Protein AF-A0A9E1MQP0-F1 (afdb_monomer_lite)

Foldseek 3Di:
DAFAKKKKWKDWPDQKIWIWIKGADPFAIKIWTWIWHWDQDPVVRGTDIDTGTPFIDDDGNVLRVVVVVLCVVQVLVVQAPAEEEDPVDPRQIKMWMWTQGPVRDIGIHIYGVGGPPCVVVSVVVSCCSGPPDAADDPPDPDHDDPDPDPPVCVVFKDWDDDPPDIDMDGDD

pLDDT: mean 85.87, std 15.91, range [37.53, 98.62]

Sequence (172 aa):
MDFKSFKLVQTDMTAQHRVYEGYKTENGVHLEYYISTEMWDDKTSGNVECRNVVRAIDADESVFQKLCAVFGNYKIAEWAGFRGHDSQALDGTGMSFEVVLTDGTEIDARGTNSFPKNYSSFAQELCKLITTEKISSVRFSEGTYEITLPESWVGTVTASFSENQVAFYVDK

Secondary structure (DSSP, 8-state):
--EEEEEEEEE-SSSEEEEEEEEE-SSEEEEEEEEEEEEEETTTTEEEEEEEEEEEEEEEHHHHHHHHHHHHHTTGGGGTTEEEE-SS--S--EEEEEEEETTS-EEEEEEES---TTHHHHHHHHHHHHH------SS-SSSS------GGGTTTEEEEEETTEEEEEE--

Structure (mmCIF, N/CA/C/O backbone):
data_AF-A0A9E1MQP0-F1
#
_entry.id   AF-A0A9E1MQP0-F1
#
loop_
_atom_site.group_PDB
_atom_site.id
_atom_site.type_symbol
_atom_site.label_atom_id
_atom_site.label_alt_id
_atom_site.label_comp_id
_atom_site.label_asym_id
_atom_site.label_entity_id
_atom_site.label_seq_id
_atom_site.pdbx_PDB_ins_code
_atom_site.Cartn_x
_atom_site.Cartn_y
_atom_site.Cartn_z
_atom_site.occupancy
_atom_site.B_iso_or_equiv
_atom_site.auth_seq_id
_atom_site.auth_comp_id
_atom_site.auth_asym_id
_atom_site.auth_atom_id
_atom_site.pdbx_PDB_model_num
ATOM 1 N N . MET A 1 1 ? -8.023 0.491 -14.308 1.00 88.44 1 MET A N 1
ATOM 2 C CA . MET A 1 1 ? -6.994 -0.465 -14.763 1.00 88.44 1 MET A CA 1
ATOM 3 C C . MET A 1 1 ? -7.092 -1.636 -13.825 1.00 88.44 1 MET A C 1
ATOM 5 O O . MET A 1 1 ? -6.715 -1.495 -12.669 1.00 88.44 1 MET A O 1
ATOM 9 N N . ASP A 1 2 ? -7.696 -2.719 -14.292 1.00 93.62 2 ASP A N 1
ATOM 10 C CA . ASP A 1 2 ? -8.097 -3.812 -13.412 1.00 93.62 2 ASP A CA 1
ATOM 11 C C . ASP A 1 2 ? -6.938 -4.785 -13.227 1.00 93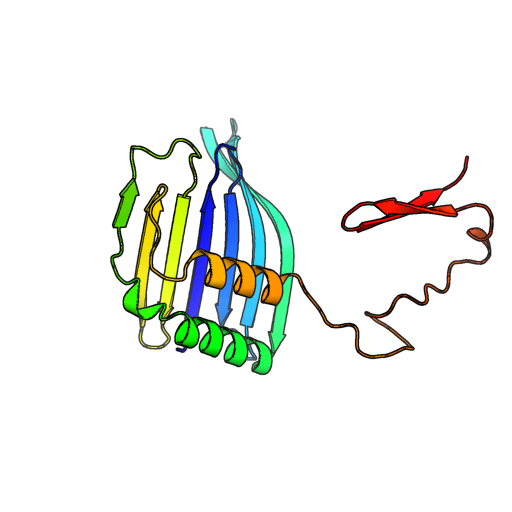.62 2 ASP A C 1
ATOM 13 O O . ASP A 1 2 ? -6.262 -5.152 -14.190 1.00 93.62 2 ASP A O 1
ATOM 17 N N . PHE A 1 3 ? -6.724 -5.221 -11.989 1.00 96.81 3 PHE A N 1
ATOM 18 C CA . PHE A 1 3 ? -5.616 -6.097 -11.631 1.00 96.81 3 PHE A CA 1
ATOM 19 C C . PHE A 1 3 ? -6.082 -7.355 -10.888 1.00 96.81 3 PHE A C 1
ATOM 21 O O . PHE A 1 3 ? -7.165 -7.390 -10.305 1.00 96.81 3 PHE A O 1
ATOM 28 N N . LYS A 1 4 ? -5.251 -8.399 -10.938 1.00 98.00 4 LYS A N 1
ATOM 29 C CA . LYS A 1 4 ? -5.349 -9.617 -10.123 1.00 98.00 4 LYS A CA 1
ATOM 30 C C . LYS A 1 4 ? -4.579 -9.461 -8.825 1.00 98.00 4 LYS A C 1
ATOM 32 O O . LYS A 1 4 ? -5.131 -9.744 -7.772 1.00 98.00 4 LYS A O 1
ATOM 37 N N . SER A 1 5 ? -3.338 -8.994 -8.899 1.00 98.56 5 SER A N 1
ATOM 38 C CA . SER A 1 5 ? -2.505 -8.718 -7.730 1.00 98.56 5 SER A CA 1
ATOM 39 C C . SER A 1 5 ? -1.493 -7.615 -8.008 1.00 98.56 5 SER A C 1
ATOM 41 O O . SER A 1 5 ? -1.161 -7.351 -9.162 1.00 98.56 5 SER A O 1
ATOM 43 N N . PHE A 1 6 ? -1.008 -6.966 -6.955 1.00 98.62 6 PHE A N 1
ATOM 44 C CA . PHE A 1 6 ? 0.124 -6.051 -7.019 1.00 98.62 6 PHE A CA 1
ATOM 45 C C . PHE A 1 6 ? 0.987 -6.161 -5.763 1.00 98.62 6 PHE A C 1
ATOM 47 O O . PHE A 1 6 ? 0.519 -6.583 -4.703 1.00 98.62 6 PHE A O 1
ATOM 54 N N . LYS A 1 7 ? 2.235 -5.718 -5.886 1.00 98.62 7 LYS A N 1
ATOM 55 C CA . LYS A 1 7 ? 3.184 -5.559 -4.793 1.00 98.62 7 LYS A CA 1
ATOM 56 C C . LYS A 1 7 ? 4.057 -4.336 -5.042 1.00 98.62 7 LYS A C 1
ATOM 58 O O . LYS A 1 7 ? 4.686 -4.210 -6.087 1.00 98.62 7 LYS A O 1
ATOM 63 N N . LEU A 1 8 ? 4.093 -3.434 -4.072 1.00 98.56 8 LEU A N 1
ATOM 64 C CA . LEU A 1 8 ? 5.018 -2.314 -3.989 1.00 98.56 8 LEU A CA 1
ATOM 65 C C . LEU A 1 8 ? 5.943 -2.549 -2.799 1.00 98.56 8 LEU A C 1
ATOM 67 O O . LEU A 1 8 ? 5.475 -2.638 -1.667 1.00 98.56 8 LEU A O 1
ATOM 71 N N . VAL A 1 9 ? 7.246 -2.577 -3.039 1.00 97.81 9 VAL A N 1
ATOM 72 C CA . VAL A 1 9 ? 8.275 -2.589 -2.000 1.00 97.81 9 VAL A CA 1
ATOM 73 C C . VAL A 1 9 ? 9.006 -1.257 -2.051 1.00 97.81 9 VAL A C 1
ATOM 75 O O . VAL A 1 9 ? 9.488 -0.853 -3.107 1.00 97.81 9 VAL A O 1
ATOM 78 N N . GLN A 1 10 ? 9.091 -0.568 -0.917 1.00 96.44 10 GLN A N 1
ATOM 79 C CA . GLN A 1 10 ? 9.915 0.623 -0.748 1.00 96.44 10 GLN A CA 1
ATOM 80 C C . GLN A 1 10 ? 11.077 0.293 0.179 1.00 96.44 10 GLN A C 1
ATOM 82 O O . GLN A 1 10 ? 10.875 -0.232 1.278 1.00 96.44 10 GLN A O 1
ATOM 87 N N . THR A 1 11 ? 12.281 0.640 -0.252 1.00 92.94 11 THR A N 1
ATOM 88 C CA . THR A 1 11 ? 13.507 0.462 0.521 1.00 92.94 11 THR A CA 1
ATOM 89 C C . THR A 1 11 ? 14.084 1.825 0.877 1.00 92.94 11 THR A C 1
ATOM 91 O O . THR A 1 11 ? 13.948 2.790 0.122 1.00 92.94 11 THR A O 1
ATOM 94 N N . ASP A 1 12 ? 14.720 1.912 2.034 1.00 86.94 12 ASP A N 1
ATOM 95 C CA . ASP A 1 12 ? 15.526 3.055 2.450 1.00 86.94 12 ASP A CA 1
ATOM 96 C C . ASP A 1 12 ? 16.887 2.544 2.953 1.00 86.94 12 ASP A C 1
ATOM 98 O O . ASP A 1 12 ? 17.276 1.413 2.661 1.00 86.94 12 ASP A O 1
ATOM 102 N N . MET A 1 13 ? 17.634 3.363 3.694 1.00 81.69 13 MET A N 1
ATOM 103 C CA . MET A 1 13 ? 18.936 2.963 4.245 1.00 81.69 13 MET A CA 1
ATOM 104 C C . MET A 1 13 ? 18.856 1.917 5.369 1.00 81.69 13 MET A C 1
ATOM 106 O O . MET A 1 13 ? 19.893 1.492 5.882 1.00 81.69 13 MET A O 1
ATOM 110 N N . THR A 1 14 ? 17.660 1.533 5.810 1.00 82.44 14 THR A N 1
ATOM 111 C CA . THR A 1 14 ? 17.480 0.501 6.830 1.00 82.44 14 THR A CA 1
ATOM 112 C C . THR A 1 14 ? 17.369 -0.886 6.194 1.00 82.44 14 THR A C 1
ATOM 114 O O . THR A 1 14 ? 17.094 -1.037 5.008 1.00 82.44 14 THR A O 1
ATOM 117 N N . ALA A 1 15 ? 17.529 -1.934 7.005 1.00 84.12 15 ALA A N 1
ATOM 118 C CA . ALA A 1 15 ? 17.204 -3.303 6.590 1.00 84.12 15 ALA A CA 1
ATOM 119 C C . ALA A 1 15 ? 15.684 -3.545 6.465 1.00 84.12 15 ALA A C 1
ATOM 121 O O . ALA A 1 15 ? 15.257 -4.659 6.169 1.00 84.12 15 ALA A O 1
ATOM 122 N N . GLN A 1 16 ? 14.863 -2.526 6.744 1.00 89.50 16 GLN A N 1
ATOM 123 C CA . GLN A 1 16 ? 13.418 -2.625 6.681 1.00 89.50 16 GLN A CA 1
ATOM 124 C C . GLN A 1 16 ? 12.913 -2.254 5.291 1.00 89.50 16 GLN A C 1
ATOM 126 O O . GLN A 1 16 ? 13.395 -1.329 4.634 1.00 89.50 16 GLN A O 1
ATOM 131 N N . HIS A 1 17 ? 11.874 -2.953 4.861 1.00 93.69 17 HIS A N 1
ATOM 132 C CA . HIS A 1 17 ? 11.171 -2.663 3.626 1.00 93.69 17 HIS A CA 1
ATOM 133 C C . HIS A 1 17 ? 9.711 -2.382 3.941 1.00 93.69 17 HIS A C 1
ATOM 135 O O . HIS A 1 17 ? 9.055 -3.153 4.639 1.00 93.69 17 HIS A O 1
ATOM 141 N N . ARG A 1 18 ? 9.182 -1.273 3.428 1.00 95.25 18 ARG A N 1
ATOM 142 C CA . ARG A 1 18 ? 7.746 -0.985 3.503 1.00 95.25 18 ARG A CA 1
ATOM 143 C C . ARG A 1 18 ? 7.081 -1.669 2.327 1.00 95.25 18 ARG A C 1
ATOM 145 O O . ARG A 1 18 ? 7.384 -1.335 1.183 1.00 95.25 18 ARG A O 1
ATOM 152 N N . VAL A 1 19 ? 6.206 -2.623 2.608 1.00 97.69 19 VAL A N 1
ATOM 153 C CA . VAL A 1 19 ? 5.547 -3.424 1.583 1.00 97.69 19 VAL A CA 1
ATOM 154 C C . VAL A 1 19 ? 4.057 -3.144 1.595 1.00 97.69 19 VAL A C 1
ATOM 156 O O . VAL A 1 19 ? 3.413 -3.200 2.640 1.00 97.69 19 VAL A O 1
ATOM 159 N N . TYR A 1 20 ? 3.525 -2.858 0.414 1.00 98.19 20 TYR A N 1
ATOM 160 C CA . TYR A 1 20 ? 2.100 -2.759 0.149 1.00 98.19 20 TYR A CA 1
ATOM 161 C C . TYR A 1 20 ? 1.770 -3.821 -0.882 1.00 98.19 20 TYR A C 1
ATOM 163 O O . TYR A 1 20 ? 2.324 -3.798 -1.981 1.00 98.19 20 TYR A O 1
ATOM 171 N N . GLU A 1 21 ? 0.885 -4.745 -0.558 1.00 98.19 21 GLU A N 1
ATOM 172 C CA . GLU A 1 21 ? 0.458 -5.763 -1.510 1.00 98.19 21 GLU A CA 1
ATOM 173 C C . GLU A 1 21 ? -1.044 -5.955 -1.445 1.00 98.19 21 GLU A C 1
ATOM 175 O O . GLU A 1 21 ? -1.708 -5.589 -0.474 1.00 98.19 21 GLU A O 1
ATOM 180 N N . GLY A 1 22 ? -1.593 -6.495 -2.519 1.00 98.12 22 GLY A N 1
ATOM 181 C CA . GLY A 1 22 ? -3.009 -6.768 -2.565 1.00 98.12 22 GLY A CA 1
ATOM 182 C C . GLY A 1 22 ? -3.398 -7.612 -3.748 1.00 98.12 22 GLY A C 1
ATOM 183 O O . GLY A 1 22 ? -2.682 -7.686 -4.748 1.00 98.12 22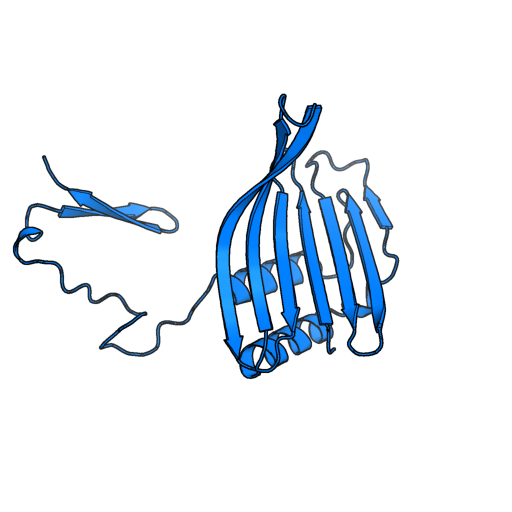 GLY A O 1
ATOM 184 N N . TYR A 1 23 ? -4.555 -8.245 -3.632 1.00 98.56 23 TYR A N 1
ATOM 185 C CA . TYR A 1 23 ? -5.113 -9.084 -4.676 1.00 98.56 23 TYR A CA 1
ATOM 186 C C . TYR A 1 23 ? -6.631 -8.979 -4.715 1.00 98.56 23 TYR A C 1
ATOM 188 O O . TYR A 1 23 ? -7.295 -8.745 -3.702 1.00 98.56 23 TYR A O 1
ATOM 196 N N . LYS A 1 24 ? -7.183 -9.127 -5.918 1.00 98.00 24 LYS A N 1
ATOM 197 C CA . LYS A 1 24 ? -8.624 -9.162 -6.135 1.00 98.00 24 LYS A CA 1
ATOM 198 C C . LYS A 1 24 ? -9.202 -10.417 -5.481 1.00 98.00 24 LYS A C 1
ATOM 200 O O . LYS A 1 24 ? -8.706 -11.519 -5.711 1.00 98.00 24 LYS A O 1
ATOM 205 N N . THR A 1 25 ? -10.260 -10.245 -4.699 1.00 97.44 25 THR A N 1
ATOM 206 C CA . THR A 1 25 ? -11.053 -11.341 -4.127 1.00 97.44 25 THR A CA 1
ATOM 207 C C . THR A 1 25 ? -12.353 -11.502 -4.916 1.00 97.44 25 THR A C 1
ATOM 209 O O . THR A 1 25 ? -12.631 -10.740 -5.842 1.00 97.44 25 THR A O 1
ATOM 212 N N . GLU A 1 26 ? -13.178 -12.490 -4.566 1.00 95.12 26 GLU A N 1
ATOM 213 C CA . GLU A 1 26 ? -14.492 -12.670 -5.204 1.00 95.12 26 GLU A CA 1
ATOM 214 C C . GLU A 1 26 ? -15.423 -11.462 -5.001 1.00 95.12 26 GLU A C 1
ATOM 216 O O . GLU A 1 26 ? -16.225 -11.158 -5.880 1.00 95.12 26 GLU A O 1
ATOM 221 N N . ASN A 1 27 ? -15.293 -10.760 -3.867 1.00 93.81 27 ASN A N 1
ATOM 222 C CA . ASN A 1 27 ? -16.216 -9.701 -3.438 1.00 93.81 27 ASN A CA 1
ATOM 223 C C . ASN A 1 27 ? -15.569 -8.304 -3.351 1.00 93.81 27 ASN A C 1
ATOM 225 O O . ASN A 1 27 ? -16.212 -7.359 -2.886 1.00 93.81 27 ASN A O 1
ATOM 229 N N . GLY A 1 28 ? -14.306 -8.166 -3.762 1.00 97.00 28 GLY A N 1
ATOM 230 C CA . GLY A 1 28 ? -13.577 -6.902 -3.706 1.00 97.00 28 GLY A CA 1
ATOM 231 C C . GLY A 1 28 ? -12.065 -7.086 -3.752 1.00 97.00 28 GLY A C 1
ATOM 232 O O . GLY A 1 28 ? -11.518 -7.586 -4.737 1.00 97.00 28 GLY A O 1
ATOM 233 N N . VAL A 1 29 ? -11.365 -6.647 -2.705 1.00 98.06 29 VAL A N 1
ATOM 234 C CA . VAL A 1 29 ? -9.898 -6.639 -2.659 1.00 98.06 29 VAL A CA 1
ATOM 235 C C . VAL A 1 29 ? -9.366 -6.897 -1.257 1.00 98.06 29 VAL A C 1
ATOM 237 O O . VAL A 1 29 ? -9.852 -6.330 -0.282 1.00 98.06 29 VAL A O 1
ATOM 240 N N . HIS A 1 30 ? -8.327 -7.718 -1.179 1.00 97.94 30 HIS A N 1
ATOM 241 C CA . HIS A 1 30 ? -7.499 -7.838 0.008 1.00 97.94 30 HIS A CA 1
ATOM 242 C C . HIS A 1 30 ? -6.307 -6.889 -0.117 1.00 97.94 30 HIS A C 1
ATOM 244 O O . HIS A 1 30 ? -5.650 -6.871 -1.164 1.00 97.94 30 HIS A O 1
ATOM 250 N N . LEU A 1 31 ? -6.028 -6.101 0.920 1.00 96.06 31 LEU A N 1
ATOM 251 C CA . LEU A 1 31 ? -4.910 -5.158 0.955 1.00 96.06 31 LEU A CA 1
ATOM 252 C C . LEU A 1 31 ? -4.130 -5.292 2.256 1.00 96.06 31 LEU A C 1
ATOM 254 O O . LEU A 1 31 ? -4.710 -5.225 3.339 1.00 96.06 31 LEU A O 1
ATOM 258 N N . GLU A 1 32 ? -2.809 -5.360 2.139 1.00 94.62 32 GLU A N 1
ATOM 259 C CA . GLU A 1 32 ? -1.891 -5.340 3.268 1.00 94.62 32 GLU A CA 1
ATOM 260 C C . GLU A 1 32 ? -0.878 -4.205 3.146 1.00 94.62 32 GLU A C 1
ATOM 262 O O . GLU A 1 32 ? -0.351 -3.911 2.072 1.00 94.62 32 GLU A O 1
ATOM 267 N N . TYR A 1 33 ? -0.565 -3.608 4.291 1.00 92.88 33 TYR A N 1
ATOM 268 C CA . TYR A 1 33 ? 0.620 -2.795 4.504 1.00 92.88 33 TYR A CA 1
ATOM 269 C C . TYR A 1 33 ? 1.407 -3.379 5.675 1.00 92.88 33 TYR A C 1
ATOM 271 O O . TYR A 1 33 ? 0.885 -3.520 6.786 1.00 92.88 33 TYR A O 1
ATOM 279 N N . TYR A 1 34 ? 2.671 -3.714 5.438 1.00 90.38 34 TYR A N 1
ATOM 280 C CA . TYR A 1 34 ? 3.540 -4.307 6.443 1.00 90.38 34 TYR A CA 1
ATOM 281 C C . TYR A 1 34 ? 4.986 -3.830 6.305 1.00 90.38 34 TYR A C 1
ATOM 283 O O . TYR A 1 34 ? 5.426 -3.373 5.249 1.00 90.38 34 TYR A O 1
ATOM 291 N N . ILE A 1 35 ? 5.731 -3.930 7.403 1.00 92.56 35 ILE A N 1
ATOM 292 C CA . ILE A 1 35 ? 7.176 -3.708 7.422 1.00 92.56 35 ILE A CA 1
ATOM 293 C C . ILE A 1 35 ? 7.846 -5.079 7.384 1.00 92.56 35 ILE A C 1
ATOM 295 O O . ILE A 1 35 ? 7.601 -5.916 8.250 1.00 92.56 35 ILE A O 1
ATOM 299 N N . SER A 1 36 ? 8.659 -5.310 6.364 1.00 93.19 36 SER A N 1
ATOM 300 C CA . SER A 1 36 ? 9.429 -6.532 6.161 1.00 93.19 36 SER A CA 1
ATOM 301 C C . SER A 1 36 ? 10.877 -6.332 6.593 1.00 93.19 36 SER A C 1
ATOM 303 O O . SER A 1 36 ? 11.421 -5.234 6.474 1.00 93.19 36 SER A O 1
ATOM 305 N N . THR A 1 37 ? 11.517 -7.369 7.113 1.00 91.25 37 THR A N 1
ATOM 306 C CA . THR A 1 37 ? 12.965 -7.410 7.353 1.00 91.25 37 THR A CA 1
ATOM 307 C C . THR A 1 37 ? 13.456 -8.817 7.063 1.00 91.25 37 THR A C 1
ATOM 309 O O . THR A 1 37 ? 12.858 -9.784 7.533 1.00 91.25 37 THR A O 1
ATOM 312 N N . GLU A 1 38 ? 14.546 -8.945 6.314 1.00 88.50 38 GLU A N 1
ATOM 313 C CA . GLU A 1 38 ? 15.219 -10.231 6.148 1.00 88.50 38 GLU A CA 1
ATOM 314 C C . GLU A 1 38 ? 16.160 -10.480 7.324 1.00 88.50 38 GLU A C 1
ATOM 316 O O . GLU A 1 38 ? 17.038 -9.670 7.624 1.00 88.50 38 GLU A O 1
ATOM 321 N N . MET A 1 39 ? 15.971 -11.610 7.997 1.00 85.81 39 MET A N 1
ATOM 322 C CA . MET A 1 39 ? 16.781 -12.022 9.138 1.00 85.81 39 MET A CA 1
ATOM 323 C C . MET A 1 39 ? 17.377 -13.391 8.842 1.00 85.81 39 MET A C 1
ATOM 325 O O . MET A 1 39 ? 16.684 -14.276 8.345 1.00 85.81 39 MET A O 1
ATOM 329 N N . TRP A 1 40 ? 18.652 -13.583 9.161 1.00 85.12 40 TRP A N 1
ATOM 330 C CA . TRP A 1 40 ? 19.267 -14.903 9.082 1.00 85.12 40 TRP A CA 1
ATOM 331 C C . TRP A 1 40 ? 18.634 -15.843 10.118 1.00 85.12 40 TRP A C 1
ATOM 333 O O . TRP A 1 40 ? 18.584 -15.510 11.304 1.00 85.12 40 TRP A O 1
ATOM 343 N N . ASP A 1 41 ? 18.171 -17.013 9.681 1.00 87.19 41 ASP A N 1
ATOM 344 C CA . ASP A 1 41 ? 17.699 -18.092 10.550 1.00 87.19 41 ASP A CA 1
ATOM 345 C C . ASP A 1 41 ? 18.685 -19.264 10.494 1.00 87.19 41 ASP A C 1
ATOM 347 O O . ASP A 1 41 ? 18.859 -19.923 9.464 1.00 87.19 41 ASP A O 1
ATOM 351 N N . ASP A 1 42 ? 19.315 -19.550 11.634 1.00 87.19 42 ASP A N 1
ATOM 352 C CA . ASP A 1 42 ? 20.277 -20.641 11.789 1.00 87.19 42 ASP A CA 1
ATOM 353 C C . ASP A 1 42 ? 19.657 -22.024 11.533 1.00 87.19 42 ASP A C 1
ATOM 355 O O . ASP A 1 42 ? 20.356 -22.947 11.110 1.00 87.19 42 ASP A O 1
ATOM 359 N N . LYS A 1 43 ? 18.344 -22.189 11.745 1.00 88.19 43 LYS A N 1
ATOM 360 C CA . LYS A 1 43 ? 17.650 -23.468 11.533 1.00 88.19 43 LYS A CA 1
ATOM 361 C C . LYS A 1 43 ? 17.481 -23.783 10.058 1.00 88.19 43 LYS A C 1
ATOM 363 O O . LYS A 1 43 ? 17.638 -24.935 9.661 1.00 88.19 43 LYS A O 1
ATOM 368 N N . THR A 1 44 ? 17.145 -22.776 9.260 1.00 86.75 44 THR A N 1
ATOM 369 C CA . THR A 1 44 ? 17.018 -22.915 7.806 1.00 86.75 44 THR A CA 1
ATOM 370 C C . THR A 1 44 ? 18.330 -22.619 7.084 1.00 86.75 44 THR A C 1
ATOM 372 O O . THR A 1 44 ? 18.414 -22.871 5.886 1.00 86.75 44 THR A O 1
ATOM 375 N N . SER A 1 45 ? 19.350 -22.121 7.800 1.00 85.12 45 SER A N 1
ATOM 376 C CA . SER A 1 45 ? 20.629 -21.657 7.246 1.00 85.12 45 SER A CA 1
ATOM 377 C C . SER A 1 45 ? 20.419 -20.714 6.055 1.00 85.12 45 SER A C 1
ATOM 379 O O . SER A 1 45 ? 21.003 -20.894 4.985 1.00 85.12 45 SER A O 1
ATOM 381 N N . GLY A 1 46 ? 19.530 -19.736 6.231 1.00 85.94 46 GLY A N 1
ATOM 382 C CA . GLY A 1 46 ? 19.142 -18.801 5.180 1.00 85.94 46 GLY A CA 1
ATOM 383 C C . GLY A 1 46 ? 18.367 -17.606 5.718 1.00 85.94 46 GLY A C 1
ATOM 384 O O . GLY A 1 46 ? 17.948 -17.599 6.875 1.00 85.94 46 GLY A O 1
ATOM 385 N N . ASN A 1 47 ? 18.172 -16.597 4.871 1.00 84.62 47 ASN A N 1
ATOM 386 C CA . ASN A 1 47 ? 17.351 -15.442 5.218 1.00 84.62 47 ASN A CA 1
ATOM 387 C C . ASN A 1 47 ? 15.869 -15.831 5.232 1.00 84.62 47 ASN A C 1
ATOM 389 O O . ASN A 1 47 ? 15.361 -16.414 4.273 1.00 84.62 47 ASN A O 1
ATOM 393 N N . VAL A 1 48 ? 15.181 -15.471 6.308 1.00 86.88 48 VAL A N 1
ATOM 394 C CA . VAL A 1 48 ? 13.738 -15.617 6.477 1.00 86.88 48 VAL A CA 1
ATOM 395 C C . VAL A 1 48 ? 13.124 -14.228 6.600 1.00 86.88 48 VAL A C 1
ATOM 397 O O . VAL A 1 48 ? 13.618 -13.370 7.336 1.00 86.88 48 VAL A O 1
ATOM 400 N N . GLU A 1 49 ? 12.034 -14.006 5.869 1.00 88.69 49 GLU A N 1
ATOM 401 C CA . GLU A 1 49 ? 11.267 -12.768 5.956 1.00 88.69 49 GLU A CA 1
ATOM 402 C C . GLU A 1 49 ? 10.526 -12.698 7.298 1.00 88.69 49 GLU A C 1
ATOM 404 O O . GLU A 1 49 ? 9.714 -13.562 7.634 1.00 88.69 49 GLU A O 1
ATOM 409 N N . CYS A 1 50 ? 10.768 -11.630 8.051 1.00 87.19 50 CYS A N 1
ATOM 410 C CA . CYS A 1 50 ? 9.988 -11.263 9.223 1.00 87.19 50 CYS A CA 1
ATOM 411 C C . CYS A 1 50 ? 9.020 -10.134 8.843 1.00 87.19 50 CYS A C 1
ATOM 413 O O . CYS A 1 50 ? 9.451 -9.023 8.534 1.00 87.19 50 CYS A O 1
ATOM 415 N N . ARG A 1 51 ? 7.709 -10.413 8.873 1.00 92.38 51 ARG A N 1
ATOM 416 C CA . ARG A 1 51 ? 6.646 -9.452 8.532 1.00 92.38 51 ARG A CA 1
ATOM 417 C C . ARG A 1 51 ? 6.010 -8.870 9.794 1.00 92.38 51 ARG A C 1
ATOM 419 O O . ARG A 1 51 ? 5.433 -9.601 10.592 1.00 92.38 51 ARG A O 1
ATOM 426 N N . ASN A 1 52 ? 6.052 -7.550 9.939 1.00 87.94 52 ASN A N 1
ATOM 427 C CA . ASN A 1 52 ? 5.264 -6.803 10.915 1.00 87.94 52 ASN A CA 1
ATOM 428 C C . ASN A 1 52 ? 4.075 -6.145 10.202 1.00 87.94 52 ASN A C 1
ATOM 430 O O . ASN A 1 52 ? 4.225 -5.086 9.586 1.00 87.94 52 ASN A O 1
ATOM 434 N N . VAL A 1 53 ? 2.914 -6.803 10.235 1.00 85.56 53 VAL A N 1
ATOM 435 C CA . VAL A 1 53 ? 1.694 -6.315 9.576 1.00 85.56 53 VAL A CA 1
ATOM 436 C C . VAL A 1 53 ? 1.183 -5.077 10.303 1.00 85.56 53 VAL A C 1
ATOM 438 O O . VAL A 1 53 ? 0.774 -5.146 11.458 1.00 85.56 53 VAL A O 1
ATOM 441 N N . VAL A 1 54 ? 1.199 -3.939 9.608 1.00 84.50 54 VAL A N 1
ATOM 442 C CA . VAL A 1 54 ? 0.684 -2.668 10.130 1.00 84.50 54 VAL A CA 1
ATOM 443 C C . VAL A 1 54 ? -0.828 -2.616 9.956 1.00 84.50 54 VAL A C 1
ATOM 445 O O . VAL A 1 54 ? -1.542 -2.181 10.857 1.00 84.50 54 VAL A O 1
ATOM 448 N N . ARG A 1 55 ? -1.326 -3.058 8.797 1.00 84.19 55 ARG A N 1
ATOM 449 C CA . ARG A 1 55 ? -2.757 -3.164 8.518 1.00 84.19 55 ARG A CA 1
ATOM 450 C C . ARG A 1 55 ? -3.022 -4.198 7.431 1.00 84.19 55 ARG A C 1
ATOM 452 O O . ARG A 1 55 ? -2.309 -4.227 6.434 1.00 84.19 55 ARG A O 1
ATOM 459 N N . ALA A 1 56 ? -4.078 -4.980 7.616 1.00 88.06 56 ALA A N 1
ATOM 460 C CA . ALA A 1 56 ? -4.656 -5.857 6.606 1.00 88.06 56 ALA A CA 1
ATOM 461 C C . ALA A 1 56 ? -6.166 -5.603 6.562 1.00 88.06 56 ALA A C 1
ATOM 463 O O . ALA A 1 56 ? -6.791 -5.475 7.618 1.00 88.06 56 ALA A O 1
ATOM 464 N N . ILE A 1 57 ? -6.737 -5.473 5.367 1.00 87.31 57 ILE A N 1
ATOM 465 C CA . ILE A 1 57 ? -8.172 -5.250 5.176 1.00 87.31 57 ILE A CA 1
ATOM 466 C C . ILE A 1 57 ? -8.709 -6.112 4.038 1.00 87.31 57 ILE A C 1
ATOM 468 O O . ILE A 1 57 ? -8.122 -6.169 2.958 1.00 87.31 57 ILE A O 1
ATOM 472 N N . ASP A 1 58 ? -9.868 -6.719 4.278 1.00 92.25 58 ASP A N 1
ATOM 473 C CA . ASP A 1 58 ? -10.732 -7.270 3.240 1.00 92.25 58 ASP A CA 1
ATOM 474 C C . ASP A 1 58 ? -11.802 -6.230 2.932 1.00 92.25 58 ASP A C 1
ATOM 476 O O . ASP A 1 58 ? -12.728 -6.006 3.715 1.00 92.25 58 ASP A O 1
ATOM 480 N N . ALA A 1 59 ? -11.631 -5.538 1.813 1.00 89.56 59 ALA A N 1
ATOM 481 C CA . ALA A 1 59 ? -12.493 -4.445 1.413 1.00 89.56 59 ALA A CA 1
ATOM 482 C C . ALA A 1 59 ? -13.404 -4.849 0.253 1.00 89.56 59 ALA A C 1
ATOM 484 O O . ALA A 1 59 ? -13.093 -5.741 -0.541 1.00 89.56 59 ALA A O 1
ATOM 485 N N . ASP A 1 60 ? -14.541 -4.169 0.152 1.00 94.19 60 ASP A N 1
ATOM 486 C CA . ASP A 1 60 ? -15.529 -4.431 -0.886 1.00 94.19 60 ASP A CA 1
ATOM 487 C C . ASP A 1 60 ? -15.086 -3.945 -2.281 1.00 94.19 60 ASP A C 1
ATOM 489 O O . ASP A 1 60 ? -14.066 -3.270 -2.474 1.00 94.19 60 ASP A O 1
ATOM 493 N N . GLU A 1 61 ? -15.903 -4.272 -3.281 1.00 96.75 61 GLU A N 1
ATOM 494 C CA . GLU A 1 61 ? -15.704 -3.856 -4.670 1.00 96.75 61 GLU A CA 1
ATOM 495 C C . GLU A 1 61 ? -15.561 -2.329 -4.820 1.00 96.75 61 GLU A C 1
ATOM 497 O O . GLU A 1 61 ? -14.852 -1.861 -5.709 1.00 96.75 61 GLU A O 1
ATOM 502 N N . SER A 1 62 ? -16.157 -1.516 -3.939 1.00 94.81 62 SER A N 1
ATOM 503 C CA . SER A 1 62 ? -16.022 -0.057 -4.019 1.00 94.81 62 SER A CA 1
ATOM 504 C C . SER A 1 62 ? -14.584 0.402 -3.757 1.00 94.81 62 SER A C 1
ATOM 506 O O . SER A 1 62 ? -14.111 1.352 -4.388 1.00 94.81 62 SER A O 1
ATOM 508 N N . VAL A 1 63 ? -13.863 -0.278 -2.861 1.00 93.75 63 VAL A N 1
ATOM 509 C CA . VAL A 1 63 ? -12.442 -0.016 -2.594 1.00 93.75 63 VAL A CA 1
ATOM 510 C C . VAL A 1 63 ? -11.572 -0.558 -3.723 1.00 93.75 63 VAL A C 1
ATOM 512 O O . VAL A 1 63 ? -10.657 0.143 -4.159 1.00 93.75 63 VAL A O 1
ATOM 515 N N . PHE A 1 64 ? -11.898 -1.731 -4.273 1.00 97.31 64 PHE A N 1
ATOM 516 C CA . PHE A 1 64 ? -11.210 -2.261 -5.455 1.00 97.31 64 PHE A CA 1
ATOM 517 C C . PHE A 1 64 ? -11.289 -1.292 -6.646 1.00 97.31 64 PHE A C 1
ATOM 519 O O . PHE A 1 64 ? -10.267 -0.967 -7.254 1.00 97.31 64 PHE A O 1
ATOM 526 N N . GLN A 1 65 ? -12.478 -0.760 -6.943 1.00 97.44 65 GLN A N 1
ATOM 527 C CA . GLN A 1 65 ? -12.680 0.193 -8.038 1.00 97.44 65 GLN A CA 1
ATOM 528 C C . GLN A 1 65 ? -11.925 1.509 -7.805 1.00 97.44 65 GLN A C 1
ATOM 530 O O . GLN A 1 65 ? -11.316 2.045 -8.734 1.00 97.44 65 GLN A O 1
ATOM 535 N N . LYS A 1 66 ? -11.886 2.008 -6.560 1.00 96.25 66 LYS A N 1
ATOM 536 C CA . LYS A 1 66 ? -11.049 3.165 -6.195 1.00 96.25 66 LYS A CA 1
ATOM 537 C C . LYS A 1 66 ? -9.575 2.885 -6.470 1.00 96.25 66 LYS A C 1
ATOM 539 O O . LYS A 1 66 ? -8.923 3.704 -7.108 1.00 96.25 66 LYS A O 1
ATOM 544 N N . LEU A 1 67 ? -9.058 1.730 -6.059 1.00 97.25 67 LEU A N 1
ATOM 545 C CA . LEU A 1 67 ? -7.663 1.359 -6.295 1.00 97.25 67 LEU A CA 1
ATOM 546 C C . LEU A 1 67 ? -7.344 1.205 -7.795 1.00 97.25 67 LEU A C 1
ATOM 548 O O . LEU A 1 67 ? -6.321 1.701 -8.267 1.00 97.25 67 LEU A O 1
ATOM 552 N N . CYS A 1 68 ? -8.254 0.624 -8.579 1.00 97.62 68 CYS A N 1
ATOM 553 C CA . CYS A 1 68 ? -8.132 0.551 -10.039 1.00 97.62 68 CYS A CA 1
ATOM 554 C C . CYS A 1 68 ? -8.113 1.936 -10.704 1.00 97.62 68 CYS A C 1
ATOM 556 O O . CYS A 1 68 ? -7.444 2.125 -11.730 1.00 97.62 68 CYS A O 1
ATOM 558 N N . ALA A 1 69 ? -8.846 2.901 -10.139 1.00 97.56 69 ALA A N 1
ATOM 559 C CA . ALA A 1 69 ? -8.827 4.294 -10.571 1.00 97.56 69 ALA A CA 1
ATOM 560 C C . ALA A 1 69 ? -7.509 4.980 -10.188 1.00 97.56 69 ALA A C 1
ATOM 562 O O . ALA A 1 69 ? -6.928 5.656 -11.032 1.00 97.56 69 ALA A O 1
ATOM 563 N N . VAL A 1 70 ? -6.985 4.743 -8.977 1.00 97.19 70 VAL A N 1
ATOM 564 C CA . VAL A 1 70 ? -5.649 5.200 -8.550 1.00 97.19 70 VAL A CA 1
ATOM 565 C C . VAL A 1 70 ? -4.588 4.726 -9.548 1.00 97.19 70 VAL A C 1
ATOM 567 O O . VAL A 1 70 ? -3.823 5.542 -10.059 1.00 97.19 70 VAL A O 1
ATOM 570 N N . PHE A 1 71 ? -4.588 3.445 -9.928 1.00 97.56 71 PHE A N 1
ATOM 571 C CA . PHE A 1 71 ? -3.624 2.913 -10.903 1.00 97.56 71 PHE A CA 1
ATOM 572 C C . PHE A 1 71 ? -3.727 3.614 -12.267 1.00 97.56 71 PHE A C 1
ATOM 574 O O . PHE A 1 71 ? -2.711 3.931 -12.890 1.00 97.56 71 PHE A O 1
ATOM 581 N N . GLY A 1 72 ? -4.953 3.901 -12.717 1.00 97.06 72 GLY A N 1
ATOM 582 C CA . GLY A 1 72 ? -5.200 4.659 -13.944 1.00 97.06 72 GLY A CA 1
ATOM 583 C C . GLY A 1 72 ? -4.715 6.110 -13.859 1.00 97.06 72 GLY A C 1
ATOM 584 O O . GLY A 1 72 ? -4.000 6.574 -14.745 1.00 97.06 72 GLY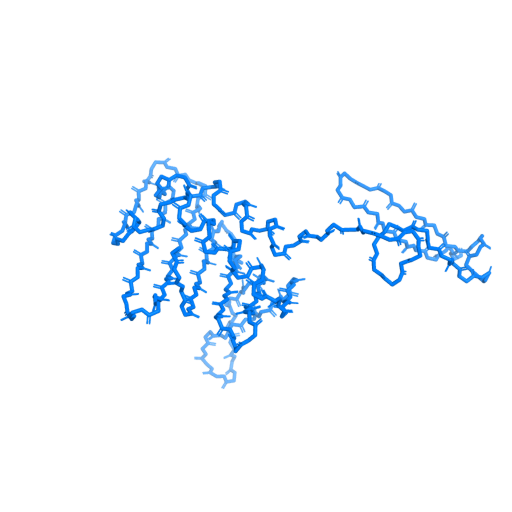 A O 1
ATOM 585 N N . ASN A 1 73 ? -5.047 6.809 -12.772 1.00 97.50 73 ASN A N 1
ATOM 586 C CA . ASN A 1 73 ? -4.709 8.217 -12.549 1.00 97.50 73 ASN A CA 1
ATOM 587 C C . ASN A 1 73 ? -3.194 8.448 -12.500 1.00 97.50 73 ASN A C 1
ATOM 589 O O . ASN A 1 73 ? -2.700 9.442 -13.034 1.00 97.50 73 ASN A O 1
ATOM 593 N N . TYR A 1 74 ? -2.452 7.511 -11.908 1.00 97.56 74 TYR A N 1
ATOM 594 C CA . TYR A 1 74 ? -0.993 7.572 -11.824 1.00 97.56 74 TYR A CA 1
ATOM 595 C C . TYR A 1 74 ? -0.267 6.963 -13.021 1.00 97.56 74 TYR A C 1
ATOM 597 O O . TYR A 1 74 ? 0.964 6.982 -13.042 1.00 97.56 74 TYR A O 1
ATOM 605 N N . LYS A 1 75 ? -1.007 6.501 -14.040 1.00 96.81 75 LYS A N 1
ATOM 606 C CA . LYS A 1 75 ? -0.460 5.925 -15.275 1.00 96.81 75 LYS A CA 1
ATOM 607 C C . LYS A 1 75 ? 0.492 4.759 -14.993 1.00 96.81 75 LYS A C 1
ATOM 609 O O . LYS A 1 75 ? 1.556 4.672 -15.596 1.00 96.81 75 LYS A O 1
ATOM 614 N N . ILE A 1 76 ? 0.097 3.840 -14.110 1.00 97.19 76 ILE A N 1
ATOM 615 C CA . ILE A 1 76 ? 0.913 2.664 -13.755 1.00 97.19 76 ILE A CA 1
ATOM 616 C C . ILE A 1 76 ? 1.300 1.835 -14.992 1.00 97.19 76 ILE A C 1
ATOM 618 O O . ILE A 1 76 ? 2.402 1.304 -15.055 1.00 97.19 76 ILE A O 1
ATOM 622 N N . ALA A 1 77 ? 0.454 1.800 -16.026 1.00 96.31 77 ALA A N 1
ATOM 623 C CA . ALA A 1 77 ? 0.789 1.175 -17.308 1.00 96.31 77 ALA A CA 1
ATOM 624 C C . ALA A 1 77 ? 2.057 1.752 -17.977 1.00 96.31 77 ALA A C 1
ATOM 626 O O . ALA A 1 77 ? 2.785 1.019 -18.638 1.00 96.31 77 ALA A O 1
ATOM 627 N N . GLU A 1 78 ? 2.359 3.042 -17.786 1.00 97.19 78 GLU A N 1
ATOM 628 C CA . GLU A 1 78 ? 3.561 3.697 -18.331 1.00 97.19 78 GLU A CA 1
ATOM 629 C C . GLU A 1 78 ? 4.839 3.327 -17.555 1.00 97.19 78 GLU A C 1
ATOM 631 O O . GLU A 1 78 ? 5.936 3.689 -17.974 1.00 97.19 78 GLU A O 1
ATOM 636 N N . TRP A 1 79 ? 4.726 2.620 -16.425 1.00 97.94 79 TRP A N 1
ATOM 637 C CA . TRP A 1 79 ? 5.879 2.183 -15.635 1.00 97.94 79 TRP A CA 1
ATOM 638 C C . TRP A 1 79 ? 6.481 0.870 -16.141 1.00 97.94 79 TRP A C 1
ATOM 640 O O . TRP A 1 79 ? 7.548 0.485 -15.669 1.00 97.94 79 TRP A O 1
ATOM 650 N N . ALA A 1 80 ? 5.825 0.191 -17.086 1.00 98.00 80 ALA A N 1
ATOM 651 C CA . ALA A 1 80 ? 6.259 -1.098 -17.612 1.00 98.00 80 ALA A CA 1
ATOM 652 C C . ALA A 1 80 ? 7.724 -1.070 -18.073 1.00 98.00 80 ALA A C 1
ATOM 654 O O . ALA A 1 80 ? 8.102 -0.313 -18.969 1.00 98.00 80 ALA A O 1
ATOM 655 N N . GLY A 1 81 ? 8.555 -1.898 -17.438 1.00 98.06 81 GLY A N 1
ATOM 656 C CA . GLY A 1 81 ? 9.977 -2.023 -17.741 1.00 98.06 81 GLY A CA 1
ATOM 657 C C . GLY A 1 81 ? 10.840 -0.858 -17.250 1.00 98.06 81 GLY A C 1
ATOM 658 O O . GLY A 1 81 ? 12.020 -0.799 -17.596 1.00 98.06 81 GLY A O 1
ATOM 659 N N . PHE A 1 82 ? 10.309 0.070 -16.447 1.00 98.25 82 PHE A N 1
ATOM 660 C CA . PHE A 1 82 ? 11.093 1.183 -15.913 1.00 98.25 82 PHE A CA 1
ATOM 661 C C . PHE A 1 82 ? 12.252 0.669 -15.044 1.00 98.25 82 PHE A C 1
ATOM 663 O O . PHE A 1 82 ? 12.065 -0.191 -14.175 1.00 98.25 82 PHE A O 1
ATOM 670 N N . ARG A 1 83 ? 13.454 1.213 -15.276 1.00 97.69 83 ARG A N 1
ATOM 671 C CA . ARG A 1 83 ? 14.693 0.934 -14.532 1.00 97.69 83 ARG A CA 1
ATOM 672 C C . ARG A 1 83 ? 15.444 2.239 -14.279 1.00 97.69 83 ARG A C 1
ATOM 674 O O . ARG A 1 83 ? 16.226 2.679 -15.118 1.00 97.69 83 ARG A O 1
ATOM 681 N N . GLY A 1 84 ? 15.176 2.873 -13.145 1.00 95.94 84 GLY A N 1
ATOM 682 C CA . GLY A 1 84 ? 15.826 4.121 -12.745 1.00 95.94 84 GLY A CA 1
ATOM 683 C C . GLY A 1 84 ? 17.022 3.878 -11.828 1.00 95.94 84 GLY A C 1
ATOM 684 O O . GLY A 1 84 ? 16.952 3.053 -10.919 1.00 95.94 84 GLY A O 1
ATOM 685 N N . HIS A 1 85 ? 18.108 4.619 -12.039 1.00 94.38 85 HIS A N 1
ATOM 686 C CA . HIS A 1 85 ? 19.246 4.639 -11.124 1.00 94.38 85 HIS A CA 1
ATOM 687 C C . HIS A 1 85 ? 19.927 6.014 -11.140 1.00 94.38 85 HIS A C 1
ATOM 689 O O . HIS A 1 85 ? 20.394 6.447 -12.194 1.00 94.38 85 HIS A O 1
ATOM 695 N N . ASP A 1 86 ? 20.013 6.676 -9.985 1.00 92.69 86 ASP A N 1
ATOM 696 C CA . ASP A 1 86 ? 20.829 7.881 -9.793 1.00 92.69 86 ASP A CA 1
ATOM 697 C C . ASP A 1 86 ? 21.931 7.624 -8.755 1.00 92.69 86 ASP A C 1
ATOM 699 O O . ASP A 1 86 ? 21.670 7.443 -7.565 1.00 92.69 86 ASP A O 1
ATOM 703 N N . SER A 1 87 ? 23.181 7.617 -9.226 1.00 86.31 87 SER A N 1
ATOM 704 C CA . SER A 1 87 ? 24.363 7.370 -8.396 1.00 86.31 87 SER A CA 1
ATOM 705 C C . SER A 1 87 ? 24.840 8.596 -7.613 1.00 86.31 87 SER A C 1
ATOM 707 O O . SER A 1 87 ? 25.771 8.471 -6.822 1.00 86.31 87 SER A O 1
ATOM 709 N N . GLN A 1 88 ? 24.307 9.789 -7.895 1.00 89.88 88 GLN A N 1
ATOM 710 C CA . GLN A 1 88 ? 24.695 11.030 -7.216 1.00 89.88 88 GLN A CA 1
ATOM 711 C C . GLN A 1 88 ? 23.883 11.265 -5.938 1.00 89.88 88 GLN A C 1
ATOM 713 O O . GLN A 1 88 ? 24.312 12.011 -5.058 1.00 89.88 88 GLN A O 1
ATOM 718 N N . ALA A 1 89 ? 22.726 10.617 -5.821 1.00 85.69 89 ALA A N 1
ATOM 719 C CA . ALA A 1 89 ? 21.913 10.614 -4.618 1.00 85.69 89 ALA A CA 1
ATOM 720 C C . ALA A 1 89 ? 22.405 9.536 -3.633 1.00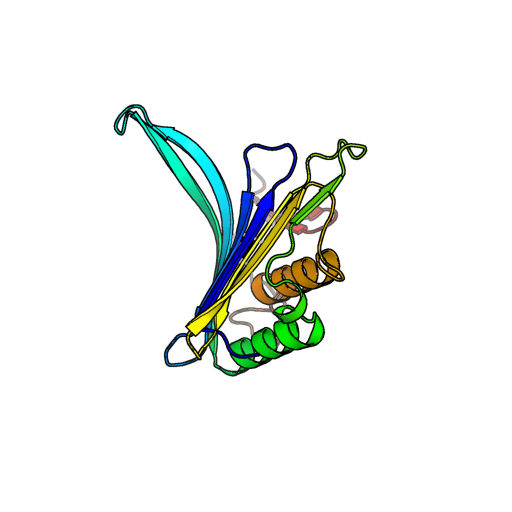 85.69 89 ALA A C 1
ATOM 722 O O . ALA A 1 89 ? 22.671 8.396 -4.010 1.00 85.69 89 ALA A O 1
ATOM 723 N N . LEU A 1 90 ? 22.560 9.917 -2.361 1.00 81.62 90 LEU A N 1
ATOM 724 C CA . LEU A 1 90 ? 23.108 9.074 -1.284 1.00 81.62 90 LEU A CA 1
ATOM 725 C C . LEU A 1 90 ? 22.076 8.774 -0.185 1.00 81.62 90 LEU A C 1
ATOM 727 O O . LEU A 1 90 ? 22.436 8.389 0.923 1.00 81.62 90 LEU A O 1
ATOM 731 N N . ASP A 1 91 ? 20.796 8.981 -0.475 1.00 78.44 91 ASP A N 1
ATOM 732 C CA . ASP A 1 91 ? 19.668 8.715 0.419 1.00 78.44 91 ASP A CA 1
ATOM 733 C C . ASP A 1 91 ? 19.280 7.228 0.463 1.00 78.44 91 ASP A C 1
ATOM 735 O O . ASP A 1 91 ? 18.508 6.829 1.332 1.00 78.44 91 ASP A O 1
ATOM 739 N N . GLY A 1 92 ? 19.822 6.408 -0.449 1.00 79.94 92 GLY A N 1
ATOM 740 C CA . GLY A 1 92 ? 19.650 4.952 -0.458 1.00 79.94 92 GLY A CA 1
ATOM 741 C C . GLY A 1 92 ? 18.197 4.517 -0.648 1.00 79.94 92 GLY A C 1
ATOM 742 O O . GLY A 1 92 ? 17.819 3.431 -0.209 1.00 79.94 92 GLY A O 1
ATOM 743 N N . THR A 1 93 ? 17.369 5.366 -1.260 1.00 91.06 93 THR A N 1
ATOM 744 C CA . THR A 1 93 ? 15.947 5.096 -1.431 1.00 91.06 93 THR A CA 1
ATOM 745 C C . THR A 1 93 ? 15.709 4.256 -2.676 1.00 91.06 93 THR A C 1
ATOM 747 O O . THR A 1 93 ? 16.304 4.446 -3.738 1.00 91.06 93 THR A O 1
ATOM 750 N N . GLY A 1 94 ? 14.810 3.289 -2.561 1.00 94.69 94 GLY A N 1
ATOM 751 C CA . GLY A 1 94 ? 14.507 2.378 -3.649 1.00 94.69 94 GLY A CA 1
ATOM 752 C C . GLY A 1 94 ? 13.041 2.006 -3.709 1.00 94.69 94 GLY A C 1
ATOM 753 O O . GLY A 1 94 ? 12.278 2.167 -2.753 1.00 94.69 94 GLY A O 1
ATOM 754 N N . MET A 1 95 ? 12.644 1.521 -4.877 1.00 96.69 95 MET A N 1
ATOM 755 C CA . MET A 1 95 ? 11.337 0.929 -5.089 1.00 96.69 95 MET A CA 1
ATOM 756 C C . MET A 1 95 ? 11.421 -0.256 -6.043 1.00 96.69 95 MET A C 1
ATOM 758 O O . MET A 1 95 ? 12.176 -0.232 -7.020 1.00 96.69 95 MET A O 1
ATOM 762 N N . SER A 1 96 ? 10.602 -1.266 -5.778 1.00 97.88 96 SER A N 1
ATOM 763 C CA . SER A 1 96 ? 10.166 -2.232 -6.777 1.00 97.88 96 SER A CA 1
ATOM 764 C C . SER A 1 96 ? 8.646 -2.292 -6.779 1.00 97.88 96 SER A C 1
ATOM 766 O O . SER A 1 96 ? 8.002 -2.273 -5.732 1.00 97.88 96 SER A O 1
ATOM 768 N N . PHE A 1 97 ? 8.066 -2.324 -7.968 1.00 98.50 97 PHE A N 1
ATOM 769 C CA . PHE A 1 97 ? 6.632 -2.421 -8.162 1.00 98.50 97 PHE A CA 1
ATOM 770 C C . PHE A 1 97 ? 6.339 -3.512 -9.178 1.00 98.50 97 PHE A C 1
ATOM 772 O O . PHE A 1 97 ? 6.971 -3.546 -10.230 1.00 98.50 97 PHE A O 1
ATOM 779 N N . GLU A 1 98 ? 5.384 -4.373 -8.862 1.00 98.56 98 GLU A N 1
ATOM 780 C CA . GLU A 1 98 ? 4.928 -5.478 -9.700 1.00 98.56 98 GLU A CA 1
ATOM 781 C C . GLU A 1 98 ? 3.396 -5.508 -9.661 1.00 98.56 98 GLU A C 1
ATOM 783 O O . GLU A 1 98 ? 2.793 -5.381 -8.595 1.00 98.56 98 GLU A O 1
ATOM 788 N N . VAL A 1 99 ? 2.745 -5.657 -10.813 1.00 98.38 99 VAL A N 1
ATOM 789 C CA . VAL A 1 99 ? 1.291 -5.839 -10.912 1.00 98.38 99 VAL A CA 1
ATOM 790 C C . VAL A 1 99 ? 0.959 -6.828 -12.022 1.00 98.38 99 VAL A C 1
ATOM 792 O O . VAL A 1 99 ? 1.494 -6.747 -13.126 1.00 98.38 99 VAL A O 1
ATOM 795 N N . VAL A 1 100 ? 0.036 -7.740 -11.727 1.00 98.50 100 VAL A N 1
ATOM 796 C CA . VAL A 1 100 ? -0.548 -8.681 -12.684 1.00 98.50 100 VAL A CA 1
ATOM 797 C C . VAL A 1 100 ? -1.957 -8.211 -13.013 1.00 98.50 100 VAL A C 1
ATOM 799 O O . VAL A 1 100 ? -2.799 -8.093 -12.121 1.00 98.50 100 VAL A O 1
ATOM 802 N N . LEU A 1 101 ? -2.242 -7.944 -14.283 1.00 97.31 101 LEU A N 1
ATOM 803 C CA . LEU A 1 101 ? -3.550 -7.493 -14.749 1.00 97.31 101 LEU A CA 1
ATOM 804 C C . LEU A 1 101 ? -4.546 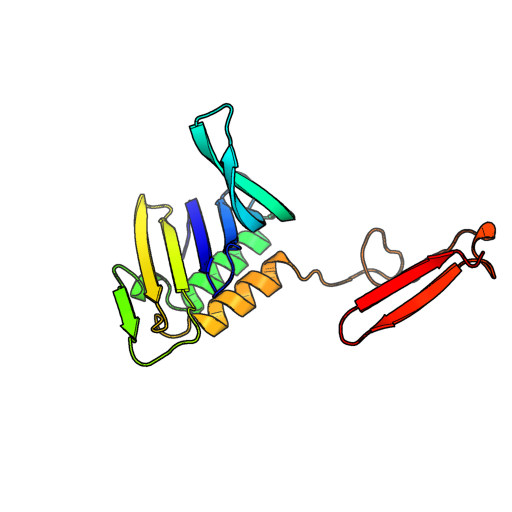-8.646 -14.898 1.00 97.31 101 LEU A C 1
ATOM 806 O O . LEU A 1 101 ? -4.194 -9.829 -14.906 1.00 97.31 101 LEU A O 1
ATOM 810 N N . THR A 1 102 ? -5.829 -8.308 -15.016 1.00 95.62 102 THR A N 1
ATOM 811 C CA . THR A 1 102 ? -6.906 -9.295 -15.218 1.00 95.62 102 THR A CA 1
ATOM 812 C C . THR A 1 102 ? -6.737 -10.107 -16.502 1.00 95.62 102 THR A C 1
ATOM 814 O O . THR A 1 102 ? -7.025 -11.307 -16.498 1.00 95.62 102 THR A O 1
ATOM 817 N N . ASP A 1 103 ? -6.182 -9.504 -17.553 1.00 95.12 103 ASP A N 1
ATOM 818 C CA . ASP A 1 103 ? -5.835 -10.172 -18.813 1.00 95.12 103 ASP A CA 1
ATOM 819 C C . ASP A 1 103 ? -4.539 -11.006 -18.746 1.00 95.12 103 ASP A C 1
ATOM 821 O O . ASP A 1 103 ? -4.230 -11.733 -19.686 1.00 95.12 103 ASP A O 1
ATOM 825 N N . GLY A 1 104 ? -3.820 -10.966 -17.619 1.00 96.56 104 GLY A N 1
ATOM 826 C CA . GLY A 1 104 ? -2.553 -11.668 -17.414 1.00 96.56 104 GLY A CA 1
ATOM 827 C C . GLY A 1 104 ? -1.307 -10.867 -17.792 1.00 96.56 104 GLY A C 1
ATOM 828 O O . GLY A 1 104 ? -0.210 -11.387 -17.632 1.00 96.56 104 GLY A O 1
ATOM 829 N N . THR A 1 105 ? -1.442 -9.624 -18.256 1.00 96.75 105 THR A N 1
ATOM 830 C CA . THR A 1 105 ? -0.297 -8.734 -18.486 1.00 96.75 105 THR A CA 1
ATOM 831 C C . THR A 1 105 ? 0.427 -8.457 -17.174 1.00 96.75 105 THR A C 1
ATOM 833 O O . THR A 1 105 ? -0.203 -8.109 -16.177 1.00 96.75 105 THR A O 1
ATOM 836 N N . GLU A 1 106 ? 1.751 -8.555 -17.184 1.00 98.06 106 GLU A N 1
ATOM 837 C CA . GLU A 1 106 ? 2.597 -8.201 -16.047 1.00 98.06 106 GLU A CA 1
ATOM 838 C C . GLU A 1 106 ? 3.283 -6.863 -16.311 1.00 98.06 106 GLU A C 1
ATOM 840 O O . GLU A 1 106 ? 3.793 -6.606 -17.404 1.00 98.06 106 GLU A O 1
ATOM 845 N N . ILE A 1 107 ? 3.273 -5.993 -15.308 1.00 98.06 107 ILE A N 1
ATOM 846 C CA . ILE A 1 107 ? 3.973 -4.712 -15.331 1.00 98.06 107 ILE A CA 1
ATOM 847 C C . ILE A 1 107 ? 4.897 -4.687 -14.133 1.00 98.06 107 ILE A C 1
ATOM 849 O O . ILE A 1 107 ? 4.454 -4.851 -12.996 1.00 98.06 107 ILE A O 1
ATOM 853 N N . ASP A 1 108 ? 6.167 -4.417 -14.398 1.00 98.12 108 ASP A N 1
ATOM 854 C CA . ASP A 1 108 ? 7.177 -4.307 -13.367 1.00 98.12 108 ASP A CA 1
ATOM 855 C C . ASP A 1 108 ? 8.029 -3.042 -13.547 1.00 98.12 108 ASP A C 1
ATOM 857 O O . ASP A 1 108 ? 8.331 -2.609 -14.665 1.00 98.12 108 ASP A O 1
ATOM 861 N N . ALA A 1 109 ? 8.425 -2.442 -12.430 1.00 98.38 109 ALA A N 1
ATOM 862 C CA . ALA A 1 109 ? 9.246 -1.243 -12.383 1.00 98.38 109 ALA A CA 1
ATOM 863 C C . ALA A 1 109 ? 10.208 -1.302 -11.199 1.00 98.38 109 ALA A C 1
ATOM 865 O O . ALA A 1 109 ? 9.860 -1.786 -10.122 1.00 98.38 109 ALA A O 1
ATOM 866 N N . ARG A 1 110 ? 11.427 -0.789 -11.389 1.00 97.88 110 ARG A N 1
ATOM 867 C CA . ARG A 1 110 ? 12.434 -0.680 -10.328 1.00 97.88 110 ARG A CA 1
ATOM 868 C C . ARG A 1 110 ? 13.142 0.662 -10.396 1.00 97.88 110 ARG A C 1
ATOM 870 O O . ARG A 1 110 ? 13.416 1.168 -11.485 1.00 97.88 110 ARG A O 1
ATOM 877 N N . GLY A 1 111 ? 13.462 1.220 -9.240 1.00 96.25 111 GLY A N 1
ATOM 878 C CA . GLY A 1 111 ? 14.163 2.491 -9.138 1.00 96.25 111 GLY A CA 1
ATOM 879 C C . GLY A 1 111 ? 15.055 2.548 -7.911 1.00 96.25 111 GLY A C 1
ATOM 880 O O . GLY A 1 111 ? 14.630 2.142 -6.834 1.00 96.25 111 GLY A O 1
ATOM 881 N N . THR A 1 112 ? 16.261 3.086 -8.068 1.00 94.94 112 THR A N 1
ATOM 882 C CA . THR A 1 112 ? 17.159 3.456 -6.965 1.00 94.94 112 THR A CA 1
ATOM 883 C C . THR A 1 112 ? 17.494 4.930 -7.112 1.00 94.94 112 THR A C 1
ATOM 885 O O . THR A 1 112 ? 18.126 5.325 -8.093 1.00 94.94 112 THR A O 1
ATOM 888 N N . ASN A 1 113 ? 16.989 5.751 -6.195 1.00 93.38 113 ASN A N 1
ATOM 889 C CA . ASN A 1 113 ? 17.062 7.217 -6.214 1.00 93.38 113 ASN A CA 1
ATOM 890 C C . ASN A 1 113 ? 16.540 7.891 -7.505 1.00 93.38 113 ASN A C 1
ATOM 892 O O . ASN A 1 113 ? 16.685 9.092 -7.710 1.00 93.38 113 ASN A O 1
ATOM 896 N N . SER A 1 114 ? 15.926 7.123 -8.402 1.00 95.38 114 SER A N 1
ATOM 897 C CA . SER A 1 114 ? 15.370 7.571 -9.671 1.00 95.38 114 SER A CA 1
ATOM 898 C C . SER A 1 114 ? 14.127 6.740 -9.934 1.00 95.38 114 SER A C 1
ATOM 900 O O . SER A 1 114 ? 14.187 5.514 -10.032 1.00 95.38 114 SER A O 1
ATOM 902 N N . PHE A 1 115 ? 12.983 7.411 -9.980 1.00 96.69 115 PHE A N 1
ATOM 903 C CA . PHE A 1 115 ? 11.675 6.775 -9.887 1.00 96.69 115 PHE A CA 1
ATOM 904 C C . PHE A 1 115 ? 10.810 7.115 -11.097 1.00 96.69 115 PHE A C 1
ATOM 906 O O . PHE A 1 115 ? 10.990 8.181 -11.699 1.00 96.69 115 PHE A O 1
ATOM 913 N N . PRO A 1 116 ? 9.848 6.246 -11.457 1.00 97.25 116 PRO A N 1
ATOM 914 C CA . PRO A 1 116 ? 8.931 6.560 -12.533 1.00 97.25 116 PRO A CA 1
ATOM 915 C C . PRO A 1 116 ? 8.086 7.783 -12.163 1.00 97.25 116 PRO A C 1
ATOM 917 O O . PRO A 1 116 ? 7.857 8.106 -10.990 1.00 97.25 116 PRO A O 1
ATOM 920 N N . LYS A 1 117 ? 7.619 8.496 -13.188 1.00 96.88 117 LYS A N 1
ATOM 921 C CA . LYS A 1 117 ? 6.849 9.724 -12.998 1.00 96.88 117 LYS A CA 1
ATOM 922 C C . LYS A 1 117 ? 5.620 9.454 -12.118 1.00 96.88 117 LYS A C 1
ATOM 924 O O . LYS A 1 117 ? 4.889 8.493 -12.333 1.00 96.88 117 LYS A O 1
ATOM 929 N N . ASN A 1 118 ? 5.389 10.352 -11.160 1.00 96.38 118 ASN A N 1
ATOM 930 C CA . ASN A 1 118 ? 4.317 10.306 -10.159 1.00 96.38 118 ASN A CA 1
ATOM 931 C C . ASN A 1 118 ? 4.430 9.210 -9.077 1.00 96.38 118 ASN A C 1
ATOM 933 O O . ASN A 1 118 ? 3.498 9.064 -8.287 1.00 96.38 118 ASN A O 1
ATOM 937 N N . TYR A 1 119 ? 5.554 8.487 -8.984 1.00 97.19 119 TYR A N 1
ATOM 938 C CA . TYR A 1 119 ? 5.762 7.440 -7.975 1.00 97.19 119 TYR A CA 1
ATOM 939 C C . TYR A 1 119 ? 5.455 7.885 -6.540 1.00 97.19 119 TYR A C 1
ATOM 941 O O . TYR A 1 119 ? 4.666 7.243 -5.851 1.00 97.19 119 TYR A O 1
ATOM 949 N N . SER A 1 120 ? 6.045 8.993 -6.088 1.00 95.25 120 SER A N 1
ATOM 950 C CA . SER A 1 120 ? 5.898 9.435 -4.698 1.00 95.25 120 SER A CA 1
ATOM 951 C C . SER A 1 120 ? 4.443 9.751 -4.345 1.00 95.25 120 SER A C 1
ATOM 953 O O . SER A 1 120 ? 3.981 9.403 -3.262 1.00 95.25 120 SER A O 1
ATOM 955 N N . SER A 1 121 ? 3.704 10.366 -5.271 1.00 97.69 121 SER A N 1
ATOM 956 C CA . SER A 1 121 ? 2.282 10.670 -5.093 1.00 97.69 121 SER A CA 1
ATOM 957 C C . SER A 1 121 ? 1.428 9.400 -5.068 1.00 97.69 121 SER A C 1
ATOM 959 O O . SER A 1 121 ? 0.588 9.259 -4.183 1.00 97.69 121 SER A O 1
ATOM 961 N N . PHE A 1 122 ? 1.703 8.441 -5.960 1.00 98.06 122 PHE A N 1
ATOM 962 C CA . PHE A 1 122 ? 1.052 7.130 -5.951 1.00 98.06 122 PHE A CA 1
ATOM 963 C C . PHE A 1 122 ? 1.257 6.399 -4.619 1.00 98.06 122 PHE A C 1
ATOM 965 O O . PHE A 1 122 ? 0.289 5.962 -4.003 1.00 98.06 122 PHE A O 1
ATOM 972 N N . ALA A 1 123 ? 2.502 6.305 -4.142 1.00 97.00 123 ALA A N 1
ATOM 973 C CA . ALA A 1 123 ? 2.819 5.605 -2.900 1.00 97.00 123 ALA A CA 1
ATOM 974 C C . ALA A 1 123 ? 2.131 6.246 -1.683 1.00 97.00 123 ALA A C 1
ATOM 976 O O . ALA A 1 123 ? 1.618 5.543 -0.814 1.00 97.00 123 ALA A O 1
ATOM 977 N N . GLN A 1 124 ? 2.066 7.581 -1.636 1.00 95.69 124 GLN A N 1
ATOM 978 C CA . GLN A 1 124 ? 1.339 8.301 -0.589 1.00 95.69 124 GLN A CA 1
ATOM 979 C C . GLN A 1 124 ? -0.168 8.036 -0.639 1.00 95.69 124 GLN A C 1
ATOM 981 O O . GLN A 1 124 ? -0.789 7.868 0.409 1.00 95.69 124 GLN A O 1
ATOM 986 N N . GLU A 1 125 ? -0.771 8.013 -1.828 1.00 96.69 125 GLU A N 1
ATOM 987 C CA . GLU A 1 125 ? -2.204 7.754 -1.980 1.00 96.69 125 GLU A CA 1
ATOM 988 C C . GLU A 1 125 ? -2.562 6.301 -1.660 1.00 96.69 125 GLU A C 1
ATOM 990 O O . GLU A 1 125 ? -3.537 6.064 -0.953 1.00 96.69 125 GLU A O 1
ATOM 995 N N . LEU A 1 126 ? -1.733 5.342 -2.079 1.00 96.69 126 LEU A N 1
ATOM 996 C CA . LEU A 1 126 ? -1.872 3.933 -1.718 1.00 96.69 126 LEU A CA 1
ATOM 997 C C . LEU A 1 126 ? -1.764 3.725 -0.202 1.00 96.69 126 LEU A C 1
ATOM 999 O O . LEU A 1 126 ? -2.621 3.080 0.399 1.00 96.69 126 LEU A O 1
ATOM 1003 N N . CYS A 1 127 ? -0.748 4.320 0.428 1.00 94.19 127 CYS A N 1
ATOM 1004 C CA . CYS A 1 127 ? -0.575 4.268 1.875 1.00 94.19 127 CYS A CA 1
ATOM 1005 C C . CYS A 1 127 ? -1.801 4.841 2.594 1.00 94.19 127 CYS A C 1
ATOM 1007 O O . CYS A 1 127 ? -2.334 4.199 3.497 1.00 94.19 127 CYS A O 1
ATOM 1009 N N . LYS A 1 128 ? -2.311 6.000 2.157 1.00 91.69 128 LYS A N 1
ATOM 1010 C CA . LYS A 1 128 ? -3.544 6.592 2.699 1.00 91.69 128 LYS A CA 1
ATOM 1011 C C . LYS A 1 128 ? -4.752 5.682 2.508 1.00 91.69 128 LYS A C 1
ATOM 1013 O O . LYS A 1 128 ? -5.499 5.498 3.460 1.00 91.69 128 LYS A O 1
ATOM 1018 N N . LEU A 1 129 ? -4.933 5.101 1.323 1.00 91.25 129 LEU A N 1
ATOM 1019 C CA . LEU A 1 129 ? -6.055 4.209 1.023 1.00 91.25 129 LEU A CA 1
ATOM 1020 C C . LEU A 1 129 ? -6.080 2.995 1.957 1.00 91.25 129 LEU A C 1
ATOM 1022 O O . LEU A 1 129 ? -7.153 2.602 2.400 1.00 91.25 129 LEU A O 1
ATOM 1026 N N . ILE A 1 130 ? -4.913 2.433 2.281 1.00 87.81 130 ILE A N 1
ATOM 1027 C CA . ILE A 1 130 ? -4.812 1.275 3.175 1.00 87.81 130 ILE A CA 1
ATOM 1028 C C . ILE A 1 130 ? -4.934 1.699 4.637 1.00 87.81 130 ILE A C 1
ATOM 1030 O O . ILE A 1 130 ? -5.657 1.074 5.400 1.00 87.81 130 ILE A O 1
ATOM 1034 N N . THR A 1 131 ? -4.221 2.745 5.054 1.00 83.62 131 THR A N 1
ATOM 1035 C CA . THR A 1 131 ? -4.039 3.077 6.478 1.00 83.62 131 THR A CA 1
ATOM 1036 C C . THR A 1 131 ? -5.077 4.035 7.040 1.00 83.62 131 THR A C 1
ATOM 1038 O O . THR A 1 131 ? -5.241 4.089 8.256 1.00 83.62 131 THR A O 1
ATOM 1041 N N . THR A 1 132 ? -5.817 4.754 6.197 1.00 78.81 132 THR A N 1
ATOM 1042 C CA . THR A 1 132 ? -6.774 5.773 6.637 1.00 78.81 132 THR A CA 1
ATOM 1043 C C . THR A 1 132 ? -8.199 5.276 6.496 1.00 78.81 132 THR A C 1
ATOM 1045 O O . THR A 1 132 ? -8.637 4.895 5.417 1.00 78.81 132 THR A O 1
ATOM 1048 N N . GLU A 1 133 ? -8.960 5.365 7.581 1.00 69.94 133 GLU A N 1
ATOM 1049 C CA . GLU A 1 133 ? -10.391 5.108 7.561 1.00 69.94 133 GLU A CA 1
ATOM 1050 C C . GLU A 1 133 ? -11.155 6.311 8.093 1.00 69.94 133 GLU A C 1
ATOM 1052 O O . GLU A 1 133 ? -10.849 6.858 9.155 1.00 69.94 133 GLU A O 1
ATOM 1057 N N . LYS A 1 134 ? -12.148 6.758 7.318 1.00 66.94 134 LYS A N 1
ATOM 1058 C CA . LYS A 1 134 ? -12.998 7.865 7.731 1.00 66.94 134 LYS A CA 1
ATOM 1059 C C . LYS A 1 134 ? -14.083 7.341 8.661 1.00 66.94 134 LYS A C 1
ATOM 1061 O O . LYS A 1 134 ? -15.142 6.897 8.239 1.00 66.94 134 LYS A O 1
ATOM 1066 N N . ILE A 1 135 ? -13.817 7.516 9.936 1.00 62.94 135 ILE A N 1
ATOM 1067 C CA . ILE A 1 135 ? -14.775 7.844 10.979 1.00 62.94 135 ILE A CA 1
ATOM 1068 C C . ILE A 1 135 ? -16.130 8.422 10.443 1.00 62.94 135 ILE A C 1
ATOM 1070 O O . ILE A 1 135 ? -16.166 9.548 9.942 1.00 62.94 135 ILE A O 1
ATOM 1074 N N . SER A 1 136 ? -17.254 7.692 10.548 1.00 55.69 136 SER A N 1
ATOM 1075 C CA . SER A 1 136 ? -18.550 8.021 9.891 1.00 55.69 136 SER A CA 1
ATOM 1076 C C . SER A 1 136 ? -19.886 7.999 10.712 1.00 55.69 136 SER A C 1
ATOM 1078 O O . SER A 1 136 ? -20.941 8.230 10.133 1.00 55.69 136 SER A O 1
ATOM 1080 N N . SER A 1 137 ? -19.896 7.795 12.035 1.00 48.69 137 SER A N 1
ATOM 1081 C CA . SER A 1 137 ? -21.047 7.510 12.943 1.00 48.69 137 SER A CA 1
ATOM 1082 C C . SER A 1 137 ? -20.882 7.833 14.469 1.00 48.69 137 SER A C 1
ATOM 1084 O O . SER A 1 137 ? -20.461 6.958 15.185 1.00 48.69 137 SER A O 1
ATOM 1086 N N . VAL A 1 138 ? -21.304 8.968 15.072 1.00 46.25 138 VAL A N 1
ATOM 1087 C CA . VAL A 1 138 ? -21.112 9.324 16.538 1.00 46.25 138 VAL A CA 1
ATOM 1088 C C . VAL A 1 138 ? -21.468 8.278 17.618 1.00 46.25 138 VAL A C 1
ATOM 1090 O O . VAL A 1 138 ? -20.981 8.360 18.740 1.00 46.25 138 VAL A O 1
ATOM 1093 N N . ARG A 1 139 ? -22.284 7.274 17.294 1.00 41.78 139 ARG A N 1
ATOM 1094 C CA . ARG A 1 139 ? -22.225 5.976 17.969 1.00 41.78 139 ARG A CA 1
ATOM 1095 C C . ARG A 1 139 ? -21.389 5.058 17.109 1.00 41.78 139 ARG A C 1
ATOM 1097 O O . ARG A 1 139 ? -21.837 4.574 16.072 1.00 41.78 139 ARG A O 1
ATOM 1104 N N . PHE A 1 140 ? -20.178 4.854 17.578 1.00 43.00 140 PHE A N 1
ATOM 1105 C CA . PHE A 1 140 ? -19.153 4.121 16.883 1.00 43.00 140 PHE A CA 1
ATOM 1106 C C . PHE A 1 140 ? -18.900 2.801 17.603 1.00 43.00 140 PHE A C 1
ATOM 1108 O O . PHE A 1 140 ? -18.207 2.763 18.614 1.00 43.00 140 PHE A O 1
ATOM 1115 N N . SER A 1 141 ? -19.376 1.695 17.040 1.00 49.03 141 SER A N 1
ATOM 1116 C CA . SER A 1 141 ? -18.369 0.734 16.599 1.00 49.03 141 SER A CA 1
ATOM 1117 C C . SER A 1 141 ? -17.568 1.451 15.504 1.00 49.03 141 SER A C 1
ATOM 1119 O O . SER A 1 141 ? -18.154 1.863 14.509 1.00 49.03 141 SER A O 1
ATOM 1121 N N . GLU A 1 142 ? -16.284 1.692 15.761 1.00 38.81 142 GLU A N 1
ATOM 1122 C CA . GLU A 1 142 ? -15.285 2.252 14.830 1.00 38.81 142 GLU A CA 1
ATOM 1123 C C . GLU A 1 142 ? -15.503 3.687 14.297 1.00 38.81 142 GLU A C 1
ATOM 1125 O O . GLU A 1 142 ? -16.058 3.893 13.218 1.00 38.81 142 GLU A O 1
ATOM 1130 N N . GLY A 1 143 ? -14.974 4.715 14.988 1.00 37.53 143 GLY A N 1
ATOM 1131 C CA . GLY A 1 143 ? -14.692 5.978 14.295 1.00 37.53 143 GLY A CA 1
ATOM 1132 C C . GLY A 1 143 ? -14.338 7.230 15.105 1.00 37.53 143 GLY A C 1
ATOM 1133 O O . GLY A 1 143 ? -13.165 7.420 15.378 1.00 37.53 143 GLY A O 1
ATOM 1134 N N . THR A 1 144 ? -15.254 8.167 15.401 1.00 38.03 144 THR A N 1
ATOM 1135 C CA . THR A 1 144 ? -14.912 9.427 16.106 1.00 38.03 144 THR A CA 1
ATOM 1136 C C . THR A 1 144 ? -15.015 9.127 17.578 1.00 38.03 144 THR A C 1
ATOM 1138 O O . THR A 1 144 ? -16.106 8.919 18.098 1.00 38.03 144 THR A O 1
ATOM 1141 N N . TYR A 1 145 ? -13.853 9.073 18.218 1.00 44.81 145 TYR A N 1
ATOM 1142 C CA . TYR A 1 145 ? -13.646 8.675 19.600 1.00 44.81 145 TYR A CA 1
ATOM 1143 C C . TYR A 1 145 ? -14.379 9.583 20.600 1.00 44.81 145 TYR A C 1
ATOM 1145 O O . TYR A 1 145 ? -13.782 10.456 21.218 1.00 44.81 145 TYR A O 1
ATOM 1153 N N . GLU A 1 146 ? -15.663 9.339 20.831 1.00 40.28 146 GLU A N 1
ATOM 1154 C CA . GLU A 1 146 ? -16.193 9.414 22.188 1.00 40.28 146 GLU A CA 1
ATOM 1155 C C . GLU A 1 146 ? -15.880 8.068 22.844 1.00 40.28 146 GLU A C 1
ATOM 1157 O O . GLU A 1 146 ? -16.628 7.100 22.710 1.00 40.28 146 GLU A O 1
ATOM 1162 N N . ILE A 1 147 ? -14.718 7.961 23.499 1.00 50.34 147 ILE A N 1
ATOM 1163 C CA . ILE A 1 147 ? -14.435 6.768 24.298 1.00 50.34 147 ILE A CA 1
ATOM 1164 C C . ILE A 1 147 ? -15.343 6.849 25.519 1.00 50.34 147 ILE A C 1
ATOM 1166 O O . ILE A 1 147 ? -15.143 7.687 26.399 1.00 50.34 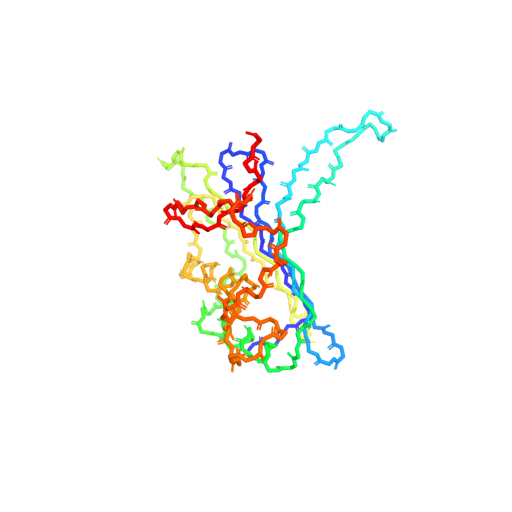147 ILE A O 1
ATOM 1170 N N . THR A 1 148 ? -16.331 5.962 25.596 1.00 53.97 148 THR A N 1
ATOM 1171 C CA . THR A 1 148 ? -16.891 5.624 26.904 1.00 53.97 148 THR A CA 1
ATOM 1172 C C . THR A 1 148 ? -15.805 4.856 27.650 1.00 53.97 148 THR A C 1
ATOM 1174 O O . THR A 1 148 ? -15.582 3.674 27.395 1.00 53.97 148 THR A O 1
ATOM 1177 N N . LEU A 1 149 ? -15.052 5.556 28.497 1.00 61.44 149 LEU A N 1
ATOM 1178 C CA . LEU A 1 149 ? -14.039 4.950 29.357 1.00 61.44 149 LEU A CA 1
ATOM 1179 C C . LEU A 1 149 ? -14.746 4.198 30.499 1.00 61.44 149 LEU A C 1
ATOM 1181 O O . LEU A 1 149 ? -15.804 4.650 30.946 1.00 61.44 149 LEU A O 1
ATOM 1185 N N . PRO A 1 150 ? -14.195 3.078 31.002 1.00 58.28 150 PRO A N 1
ATOM 1186 C CA . PRO A 1 150 ? -14.680 2.482 32.241 1.00 58.28 150 PRO A CA 1
ATOM 1187 C C . PRO A 1 150 ? -14.700 3.532 33.355 1.00 58.28 150 PRO A C 1
ATOM 1189 O O . PRO A 1 150 ? -13.748 4.303 33.475 1.00 58.28 150 PRO A O 1
ATOM 1192 N N . GLU A 1 151 ? -15.722 3.536 34.215 1.00 70.44 151 GLU A N 1
ATOM 1193 C CA . GLU A 1 151 ? -15.719 4.424 35.392 1.00 70.44 151 GLU A CA 1
ATOM 1194 C C . GLU A 1 151 ? -14.445 4.235 36.235 1.00 70.44 151 GLU A C 1
ATOM 1196 O O . GLU A 1 151 ? -13.918 5.197 36.781 1.00 70.44 151 GLU A O 1
ATOM 1201 N N . SER A 1 152 ? -13.882 3.019 36.256 1.00 67.31 152 SER A N 1
ATOM 1202 C CA . SER A 1 152 ? -12.616 2.694 36.927 1.00 67.31 152 SER A CA 1
ATOM 1203 C C . SER A 1 152 ? -11.367 3.341 36.322 1.00 67.31 152 SER A C 1
ATOM 1205 O O . SER A 1 152 ? -10.304 3.258 36.926 1.00 67.31 152 SER A O 1
ATOM 1207 N N . TRP A 1 153 ? -11.451 3.933 35.131 1.00 71.38 153 TRP A N 1
ATOM 1208 C CA . TRP A 1 153 ? -10.345 4.662 34.499 1.00 71.38 153 TRP A CA 1
ATOM 1209 C C . TRP A 1 153 ? -10.411 6.163 34.786 1.00 71.38 153 TRP A C 1
ATOM 1211 O O . TRP A 1 153 ? -9.427 6.878 34.584 1.00 71.38 153 TRP A O 1
ATOM 1221 N N . VAL A 1 154 ? -11.559 6.654 35.259 1.00 73.12 154 VAL A N 1
ATOM 1222 C CA . VAL A 1 154 ? -11.764 8.066 35.576 1.00 73.12 154 VAL A CA 1
ATOM 1223 C C . VAL A 1 154 ? -10.877 8.434 36.767 1.00 73.12 154 VAL A C 1
ATOM 1225 O O . VAL A 1 154 ? -11.111 8.004 37.892 1.00 73.12 154 VAL A O 1
ATOM 1228 N N . GLY A 1 155 ? -9.839 9.232 36.503 1.00 72.81 155 GLY A N 1
ATOM 1229 C CA . GLY A 1 155 ? -8.838 9.619 37.502 1.00 72.81 155 GLY A CA 1
ATOM 1230 C C . GLY A 1 155 ? -7.716 8.598 37.720 1.00 72.81 155 GLY A C 1
ATOM 1231 O O . GLY A 1 155 ? -6.989 8.715 38.700 1.00 72.81 155 GLY A O 1
ATOM 1232 N N . THR A 1 156 ? -7.587 7.594 36.846 1.00 73.56 156 THR A N 1
ATOM 1233 C CA . THR A 1 156 ? -6.515 6.579 36.895 1.00 73.56 156 THR A CA 1
ATOM 1234 C C . THR A 1 156 ? -5.815 6.396 35.548 1.00 73.56 156 THR A C 1
ATOM 1236 O O . THR A 1 156 ? -4.847 5.651 35.482 1.00 73.56 156 THR A O 1
ATOM 1239 N N . VAL A 1 157 ? -6.302 7.005 34.458 1.00 67.81 157 VAL A N 1
ATOM 1240 C CA . VAL A 1 157 ? -5.719 6.882 33.111 1.00 67.81 157 VAL A CA 1
ATOM 1241 C C . VAL A 1 157 ? -5.569 8.253 32.448 1.00 67.81 157 VAL A C 1
ATOM 1243 O O . VAL A 1 157 ? -6.527 9.023 32.384 1.00 67.81 157 VAL A O 1
ATOM 1246 N N . THR A 1 158 ? -4.393 8.517 31.875 1.00 78.56 158 THR A N 1
ATOM 1247 C CA . THR A 1 158 ? -4.020 9.773 31.210 1.00 78.56 158 THR A CA 1
ATOM 1248 C C . THR A 1 158 ? -3.841 9.586 29.701 1.00 78.56 158 THR A C 1
ATOM 1250 O O . THR A 1 158 ? -3.208 8.629 29.258 1.00 78.56 158 THR A O 1
ATOM 1253 N N . ALA A 1 159 ? -4.353 10.531 28.903 1.00 80.25 159 ALA A N 1
ATOM 1254 C CA . ALA A 1 159 ? -4.103 10.615 27.463 1.00 80.25 159 ALA A CA 1
ATOM 1255 C C . ALA A 1 159 ? -2.906 11.540 27.157 1.00 80.25 159 ALA A C 1
ATOM 1257 O O . ALA A 1 159 ? -2.906 12.704 27.555 1.00 80.25 159 ALA A O 1
ATOM 1258 N N . SER A 1 160 ? -1.904 11.048 26.425 1.00 73.81 160 SER A N 1
ATOM 1259 C CA . SER A 1 160 ? -0.764 11.813 25.914 1.00 73.81 160 SER A CA 1
ATOM 1260 C C . SER A 1 160 ? -0.870 12.024 24.414 1.00 73.81 160 SER A C 1
ATOM 1262 O O . SER A 1 160 ? -1.069 11.092 23.636 1.00 73.81 160 SER A O 1
ATOM 1264 N N . PHE A 1 161 ? -0.718 13.280 24.024 1.00 69.50 161 PHE A N 1
ATOM 1265 C CA . PHE A 1 161 ? -0.803 13.737 22.650 1.00 69.50 161 PHE A CA 1
ATOM 1266 C C . PHE A 1 161 ? 0.614 14.027 22.158 1.00 69.50 161 PHE A C 1
ATOM 1268 O O . PHE A 1 161 ? 1.375 14.723 22.832 1.00 69.50 161 PHE A O 1
ATOM 1275 N N . SER A 1 162 ? 0.974 13.514 20.986 1.00 59.78 162 SER A N 1
ATOM 1276 C CA . SER A 1 162 ? 2.220 13.865 20.305 1.00 59.78 162 SER A CA 1
ATOM 1277 C C . SER A 1 162 ? 1.960 14.228 18.847 1.00 59.78 162 SER A C 1
ATOM 1279 O O . SER A 1 162 ? 0.822 14.176 18.380 1.00 59.78 162 SER A O 1
ATOM 1281 N N . GLU A 1 163 ? 3.020 14.634 18.146 1.00 42.94 163 GLU A N 1
ATOM 1282 C CA . GLU A 1 163 ? 2.969 15.340 16.860 1.00 42.94 163 GLU A CA 1
ATOM 1283 C C . GLU A 1 163 ? 2.136 14.626 15.773 1.00 42.94 163 GLU A C 1
ATOM 1285 O O . GLU A 1 163 ? 1.700 15.287 14.840 1.00 42.94 163 GLU A O 1
ATOM 1290 N N . ASN A 1 164 ? 1.837 13.322 15.922 1.00 48.09 164 ASN A N 1
ATOM 1291 C CA . ASN A 1 164 ? 0.956 12.558 15.023 1.00 48.09 164 ASN A CA 1
ATOM 1292 C C . ASN A 1 164 ? 0.079 11.475 15.703 1.00 48.09 164 ASN A C 1
ATOM 1294 O O . ASN A 1 164 ? -0.469 10.622 15.007 1.00 48.09 164 ASN A O 1
ATOM 1298 N N . GLN A 1 165 ? -0.046 11.440 17.037 1.00 58.94 165 GLN A N 1
ATOM 1299 C CA . GLN A 1 165 ? -0.773 10.357 17.726 1.00 58.94 165 GLN A CA 1
ATOM 1300 C C . GLN A 1 165 ? -1.354 10.772 19.082 1.00 58.94 165 GLN A C 1
ATOM 1302 O O . GLN A 1 165 ? -0.906 11.730 19.712 1.00 58.94 165 GLN A O 1
ATOM 1307 N N . VAL A 1 166 ? -2.326 9.986 19.548 1.00 71.88 166 VAL A N 1
ATOM 1308 C CA . VAL A 1 166 ? -2.862 10.025 20.915 1.00 71.88 166 VAL A CA 1
ATOM 1309 C C . VAL A 1 166 ? -2.623 8.656 21.562 1.00 71.88 166 VAL A C 1
ATOM 1311 O O . VAL A 1 166 ? -2.963 7.636 20.969 1.00 71.88 166 VAL A O 1
ATOM 1314 N N . ALA A 1 167 ? -2.028 8.623 22.756 1.00 74.00 167 ALA A N 1
ATOM 1315 C CA . ALA A 1 167 ? -1.737 7.424 23.553 1.00 74.00 167 ALA A CA 1
ATOM 1316 C C . ALA A 1 167 ? -2.408 7.510 24.937 1.00 74.00 167 ALA A C 1
ATOM 1318 O O . ALA A 1 167 ? -2.593 8.610 25.435 1.00 74.00 167 ALA A O 1
ATOM 1319 N N . PHE A 1 168 ? -2.731 6.386 25.590 1.00 79.06 168 PHE A N 1
ATOM 1320 C CA . PHE A 1 168 ? -3.363 6.350 26.926 1.00 79.06 168 PHE A CA 1
ATOM 1321 C C . PHE A 1 168 ? -2.543 5.477 27.910 1.00 79.06 168 PHE A C 1
ATOM 1323 O O . PHE A 1 168 ? -2.066 4.420 27.497 1.00 79.06 168 PHE A O 1
ATOM 1330 N N . TYR A 1 169 ? -2.366 5.865 29.186 1.00 78.56 169 TYR A N 1
ATOM 1331 C CA . TYR A 1 169 ? -1.619 5.093 30.214 1.00 78.56 169 TYR A CA 1
ATOM 1332 C C . TYR A 1 169 ? -2.201 5.206 31.637 1.00 78.56 169 TYR A C 1
ATOM 1334 O O . TYR A 1 169 ? -2.817 6.212 31.951 1.00 78.56 169 TYR A O 1
ATOM 1342 N N . VAL A 1 170 ? -1.989 4.189 32.495 1.00 76.56 170 VAL A N 1
ATOM 1343 C CA . VAL A 1 170 ? -2.490 4.130 33.891 1.00 76.56 170 VAL A CA 1
ATOM 1344 C C . VAL A 1 170 ? -1.547 4.861 34.855 1.00 76.56 170 VAL A C 1
ATOM 1346 O O . VAL A 1 170 ? -0.354 4.552 34.906 1.00 76.56 170 VAL A O 1
ATOM 1349 N N . ASP A 1 171 ? -2.089 5.777 35.648 1.00 74.50 171 ASP A N 1
ATOM 1350 C CA . ASP A 1 171 ? -1.389 6.501 36.705 1.00 74.50 171 ASP A CA 1
ATOM 1351 C C . ASP A 1 171 ? -1.144 5.539 37.889 1.00 74.50 171 ASP A C 1
ATOM 1353 O O . ASP A 1 171 ? -2.087 4.955 38.427 1.00 74.50 171 ASP A O 1
ATOM 1357 N N . LYS A 1 172 ? 0.125 5.301 38.249 1.00 62.69 172 LYS A N 1
ATOM 1358 C CA . LYS A 1 172 ? 0.517 4.446 39.388 1.00 62.69 172 LYS A CA 1
ATOM 1359 C C . LYS A 1 172 ? 0.568 5.216 40.699 1.00 62.69 172 LYS A C 1
ATOM 1361 O O . LYS A 1 172 ? 1.064 6.364 40.670 1.00 62.69 172 LYS A O 1
#

Radius of gyration: 20.02 Å; chains: 1; bounding box: 47×39×58 Å